Protein AF-A0A4Q1SEF1-F1 (afdb_monomer)

Mean predicted aligned error: 18.02 Å

Structure (mmCIF, N/CA/C/O backbone):
data_AF-A0A4Q1SEF1-F1
#
_entry.id   AF-A0A4Q1SEF1-F1
#
loop_
_atom_site.group_PDB
_atom_site.id
_atom_site.type_symbol
_atom_site.label_atom_id
_atom_site.label_alt_id
_atom_site.label_comp_id
_atom_site.label_asym_id
_atom_site.label_entity_id
_atom_site.label_seq_id
_atom_site.pdbx_PDB_ins_code
_atom_site.Cartn_x
_atom_site.Cartn_y
_atom_site.Cartn_z
_atom_site.occupancy
_atom_site.B_iso_or_equiv
_atom_site.auth_seq_id
_atom_site.auth_comp_id
_atom_site.auth_asym_id
_atom_site.auth_atom_id
_atom_site.pdbx_PDB_model_num
ATOM 1 N N . MET A 1 1 ? -44.657 17.903 12.612 1.00 33.16 1 MET A N 1
ATOM 2 C CA . MET A 1 1 ? -44.269 17.880 14.042 1.00 33.16 1 MET A CA 1
ATOM 3 C C . MET A 1 1 ? -42.894 18.517 14.157 1.00 33.16 1 MET A C 1
ATOM 5 O O . MET A 1 1 ? -41.997 18.075 13.455 1.00 33.16 1 MET A O 1
ATOM 9 N N . LYS A 1 2 ? -42.738 19.592 14.942 1.00 41.00 2 LYS A N 1
ATOM 10 C CA . LYS A 1 2 ? -41.422 20.200 15.197 1.00 41.00 2 LYS A CA 1
ATOM 11 C C . LYS A 1 2 ? -40.674 19.299 16.176 1.00 41.00 2 LYS A C 1
ATOM 13 O O . LYS A 1 2 ? -41.132 19.145 17.305 1.00 41.00 2 LYS A O 1
ATOM 18 N N . ILE A 1 3 ? -39.572 18.704 15.733 1.00 57.03 3 ILE A N 1
ATOM 19 C CA . ILE A 1 3 ? -38.622 18.036 16.622 1.00 57.03 3 ILE A CA 1
ATOM 20 C C . ILE A 1 3 ? -38.060 19.147 17.508 1.00 57.03 3 ILE A C 1
ATOM 22 O O . ILE A 1 3 ? -37.396 20.061 17.024 1.00 57.03 3 ILE A O 1
ATOM 26 N N . ARG A 1 4 ? -38.443 19.155 18.786 1.00 62.91 4 ARG A N 1
ATOM 27 C CA . ARG A 1 4 ? -37.783 19.997 19.779 1.00 62.91 4 ARG A CA 1
ATOM 28 C C . ARG A 1 4 ? -36.471 19.301 20.085 1.00 62.91 4 ARG A C 1
ATOM 30 O O . ARG A 1 4 ? -36.462 18.348 20.850 1.00 62.91 4 ARG A O 1
ATOM 37 N N . GLU A 1 5 ? -35.407 19.736 19.425 1.00 72.12 5 GLU A N 1
ATOM 38 C CA . GLU A 1 5 ? -34.063 19.235 19.692 1.00 72.12 5 GLU A CA 1
ATOM 39 C C . GLU A 1 5 ? -33.753 19.412 21.180 1.00 72.12 5 GLU A C 1
ATOM 41 O O . GLU A 1 5 ? -33.958 20.485 21.762 1.00 72.12 5 GLU A O 1
ATOM 46 N N . CYS A 1 6 ? -33.322 18.330 21.822 1.00 86.19 6 CYS A N 1
ATOM 47 C CA . CYS A 1 6 ? -32.978 18.369 23.228 1.00 86.19 6 CYS A CA 1
ATOM 48 C C . CYS A 1 6 ? -31.609 19.044 23.386 1.00 86.19 6 CYS A C 1
ATOM 50 O O . CYS A 1 6 ? -30.602 18.564 22.872 1.00 86.19 6 CYS A O 1
ATOM 52 N N . GLY A 1 7 ? -31.542 20.132 24.159 1.00 86.25 7 GLY A N 1
ATOM 53 C CA . GLY A 1 7 ? -30.302 20.899 24.343 1.00 86.25 7 GLY A CA 1
ATOM 54 C C . GLY A 1 7 ? -29.141 20.122 24.982 1.00 86.25 7 GLY A C 1
ATOM 55 O O . GLY A 1 7 ? -28.003 20.570 24.898 1.00 86.25 7 GLY A O 1
ATOM 56 N N . ARG A 1 8 ? -29.404 18.960 25.601 1.00 88.75 8 ARG A N 1
ATOM 57 C CA . ARG A 1 8 ? -28.389 18.095 26.238 1.00 88.75 8 ARG A CA 1
ATOM 58 C C . ARG A 1 8 ? -28.144 16.782 25.494 1.00 88.75 8 ARG A C 1
ATOM 60 O O . ARG A 1 8 ? -27.389 15.936 25.969 1.00 88.75 8 ARG A O 1
ATOM 67 N N . GLU A 1 9 ? -28.753 16.601 24.325 1.00 89.56 9 GLU A N 1
ATOM 68 C CA . GLU A 1 9 ? -28.647 15.369 23.537 1.00 89.56 9 GLU A CA 1
ATOM 69 C C . GLU A 1 9 ? -27.195 15.037 23.165 1.00 89.56 9 GLU A C 1
ATOM 71 O O . GLU A 1 9 ? -26.759 13.894 23.304 1.00 89.56 9 GLU A O 1
ATOM 76 N N . SER A 1 10 ? -26.410 16.040 22.770 1.00 88.81 10 SER A N 1
ATOM 77 C CA . SER A 1 10 ? -24.994 15.879 22.418 1.00 88.81 10 SER A CA 1
ATOM 78 C C . SER A 1 10 ? -24.133 15.411 23.600 1.00 88.81 10 SER A C 1
ATOM 80 O O . SER A 1 10 ? -23.244 14.572 23.426 1.00 88.81 10 SER A O 1
ATOM 82 N N . GLU A 1 11 ? -24.415 15.902 24.811 1.00 91.19 11 GLU A N 1
ATOM 83 C CA . GLU A 1 11 ? -23.742 15.487 26.045 1.00 91.19 11 GLU A CA 1
ATOM 84 C C . GLU A 1 11 ? -24.046 14.019 26.362 1.00 91.19 11 GLU A C 1
ATOM 86 O O . GLU A 1 11 ? -23.126 13.250 26.654 1.00 91.19 11 GLU A O 1
ATOM 91 N N . VAL A 1 12 ? -25.319 13.621 26.237 1.00 91.56 12 VAL A N 1
ATOM 92 C CA . VAL A 1 12 ? -25.775 12.237 26.437 1.00 91.56 12 VAL A CA 1
ATOM 93 C C . VAL A 1 12 ? -25.144 11.304 25.406 1.00 91.56 12 VAL A C 1
ATOM 95 O O . VAL A 1 12 ? -24.557 10.292 25.785 1.00 91.56 12 VAL A O 1
ATOM 98 N N . LEU A 1 13 ? -25.169 11.657 24.118 1.00 90.38 13 LEU A N 1
ATOM 99 C CA . LEU A 1 13 ? -24.527 10.884 23.046 1.00 90.38 13 LEU A CA 1
ATOM 100 C C . LEU A 1 13 ? -23.030 10.688 23.291 1.00 90.38 13 LEU A C 1
ATOM 102 O O . LEU A 1 13 ? -22.505 9.587 23.096 1.00 90.38 13 LEU A O 1
ATOM 106 N N . ARG A 1 14 ? -22.334 11.738 23.738 1.00 91.94 14 ARG A N 1
ATOM 107 C CA . ARG A 1 14 ? -20.912 11.655 24.081 1.00 91.94 14 ARG A CA 1
ATOM 108 C C . ARG A 1 14 ? -20.686 10.706 25.256 1.00 91.94 14 ARG A C 1
ATOM 110 O O . ARG A 1 14 ? -19.835 9.828 25.146 1.00 91.94 14 ARG A O 1
ATOM 117 N N . ALA A 1 15 ? -21.460 10.846 26.333 1.00 91.75 15 ALA A N 1
ATOM 118 C CA . ALA A 1 15 ? -21.349 10.000 27.520 1.00 91.75 15 ALA A CA 1
ATOM 119 C C . ALA A 1 15 ? -21.670 8.524 27.224 1.00 91.75 15 ALA A C 1
ATOM 121 O O . ALA A 1 15 ? -20.990 7.628 27.720 1.00 91.75 15 ALA A O 1
ATOM 122 N N . VAL A 1 16 ? -22.655 8.257 26.363 1.00 92.62 16 VAL A N 1
ATOM 123 C CA . VAL A 1 16 ? -22.995 6.906 25.893 1.00 92.62 16 VAL A CA 1
ATOM 124 C C . VAL A 1 16 ? -21.860 6.301 25.067 1.00 92.62 16 VAL A C 1
ATOM 126 O O . VAL A 1 16 ? -21.524 5.133 25.262 1.00 92.62 16 VAL A O 1
ATOM 129 N N . ARG A 1 17 ? -21.239 7.085 24.175 1.00 88.62 17 ARG A N 1
ATOM 130 C CA . ARG A 1 17 ? -20.124 6.631 23.328 1.00 88.62 17 ARG A CA 1
ATOM 131 C C . ARG A 1 17 ? -18.878 6.285 24.142 1.00 88.62 17 ARG A C 1
ATOM 133 O O . ARG A 1 17 ? -18.190 5.328 23.806 1.00 88.62 17 ARG A O 1
ATOM 140 N N . THR A 1 18 ? -18.583 7.052 25.190 1.00 90.31 18 THR A N 1
ATOM 141 C CA . THR A 1 18 ? -17.414 6.824 26.054 1.00 90.31 18 THR A CA 1
ATOM 142 C C . THR A 1 18 ? -17.686 5.864 27.214 1.00 90.31 18 THR A C 1
ATOM 144 O O . THR A 1 18 ? -16.764 5.555 27.959 1.00 90.31 18 THR A O 1
ATOM 147 N N . GLY A 1 19 ? -18.931 5.404 27.395 1.00 88.19 19 GLY A N 1
ATOM 148 C CA . GLY A 1 19 ? -19.328 4.555 28.524 1.00 88.19 19 GLY A CA 1
ATOM 149 C C . GLY A 1 19 ? -19.415 5.288 29.870 1.00 88.19 19 GLY A C 1
ATOM 150 O O . GLY A 1 19 ? -19.544 4.646 30.902 1.00 88.19 19 GLY A O 1
ATOM 151 N N . GLY A 1 20 ? -19.361 6.622 29.879 1.00 90.12 20 GLY A N 1
ATOM 152 C CA . GLY A 1 20 ? -19.298 7.449 31.090 1.00 90.12 20 GLY A CA 1
ATOM 153 C C . GLY A 1 20 ? -20.640 8.013 31.563 1.00 90.12 20 GLY A C 1
ATOM 154 O O . GLY A 1 20 ? -20.644 9.028 32.259 1.00 90.12 20 GLY A O 1
ATOM 155 N N . LEU A 1 21 ? -21.769 7.431 31.144 1.00 88.19 21 LEU A N 1
ATOM 156 C CA . LEU A 1 21 ? -23.102 7.918 31.525 1.00 88.19 21 LEU A CA 1
ATOM 157 C C . LEU A 1 21 ? -23.381 7.706 33.023 1.00 88.19 21 LEU A C 1
ATOM 159 O O . LEU A 1 21 ? -23.871 8.618 33.678 1.00 88.19 21 LEU A O 1
ATOM 163 N N . GLU A 1 22 ? -22.993 6.553 33.572 1.00 86.94 22 GLU A N 1
ATOM 164 C CA . GLU A 1 22 ? -23.180 6.203 34.993 1.00 86.94 22 GLU A CA 1
ATOM 165 C C . GLU A 1 22 ? -22.338 7.075 35.938 1.00 86.94 22 GLU A C 1
ATOM 167 O O . GLU A 1 22 ? -22.705 7.307 37.085 1.00 86.94 22 GLU A O 1
ATOM 172 N N . ALA A 1 23 ? -21.225 7.624 35.443 1.00 88.50 23 ALA A N 1
ATOM 173 C CA . ALA A 1 23 ? -20.381 8.552 36.192 1.00 88.50 23 ALA A CA 1
ATOM 174 C C . ALA A 1 23 ? -20.958 9.983 36.258 1.00 88.50 23 ALA A C 1
ATOM 176 O O . ALA A 1 23 ? -20.368 10.857 36.893 1.00 88.50 23 ALA A O 1
ATOM 177 N N . GLN A 1 24 ? -22.084 10.253 35.584 1.00 91.00 24 GLN A N 1
ATOM 178 C CA . GLN A 1 24 ? -22.682 11.585 35.457 1.00 91.00 24 GLN A CA 1
ATOM 179 C C . GLN A 1 24 ? -24.161 11.573 35.886 1.00 91.00 24 GLN A C 1
ATOM 181 O O . GLN A 1 24 ? -25.058 11.593 35.036 1.00 91.00 24 GLN A O 1
ATOM 186 N N . PRO A 1 25 ? -24.453 11.630 37.200 1.00 89.56 25 PRO A N 1
ATOM 187 C CA . PRO A 1 25 ? -25.815 11.494 37.727 1.00 89.56 25 PRO A CA 1
ATOM 188 C C . PRO A 1 25 ? -26.779 12.574 37.206 1.00 89.56 25 PRO A C 1
ATOM 190 O O . PRO A 1 25 ? -27.958 12.309 36.986 1.00 89.56 25 PRO A O 1
ATOM 193 N N . ALA A 1 26 ? -26.278 13.781 36.919 1.00 89.50 26 ALA A N 1
ATOM 194 C CA . ALA A 1 26 ? -27.074 14.868 36.343 1.00 89.50 26 ALA A CA 1
ATOM 195 C C . ALA A 1 26 ? -27.484 14.636 34.874 1.00 89.50 26 ALA A C 1
ATOM 197 O O . ALA A 1 26 ? -28.464 15.224 34.411 1.00 89.50 26 ALA A O 1
ATOM 198 N N . LEU A 1 27 ? -26.730 13.830 34.116 1.00 90.88 27 LEU A N 1
ATOM 199 C CA . LEU A 1 27 ? -27.133 13.382 32.778 1.00 90.88 27 LEU A CA 1
ATOM 200 C C . LEU A 1 27 ? -28.107 12.212 32.883 1.00 90.88 27 LEU A C 1
ATOM 202 O O . LEU A 1 27 ? -29.068 12.157 32.123 1.00 90.88 27 LEU A O 1
ATOM 206 N N . GLN A 1 28 ? -27.883 11.310 33.835 1.00 91.56 28 GLN A N 1
ATOM 207 C CA . GLN A 1 28 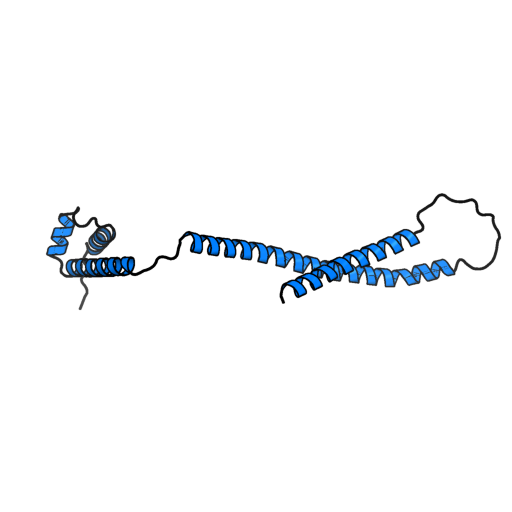? -28.749 10.157 34.054 1.00 91.56 28 GLN A CA 1
ATOM 208 C C . GLN A 1 28 ? -30.171 10.587 34.448 1.00 91.56 28 GLN A C 1
ATOM 210 O O . GLN A 1 28 ? -31.125 10.201 33.780 1.00 91.56 28 GLN A O 1
ATOM 215 N N . ALA A 1 29 ? -30.306 11.530 35.386 1.00 92.25 29 ALA A N 1
ATOM 216 C CA . ALA A 1 29 ? -31.602 12.118 35.742 1.00 92.25 29 ALA A CA 1
ATOM 217 C C . ALA A 1 29 ? -32.304 12.816 34.554 1.00 92.25 29 ALA A C 1
ATOM 219 O O . ALA A 1 29 ? -33.533 12.864 34.466 1.00 92.25 29 ALA A O 1
ATOM 220 N N . HIS A 1 30 ? -31.533 13.366 33.610 1.00 92.25 30 HIS A N 1
ATOM 221 C CA . HIS A 1 30 ? -32.089 13.943 32.388 1.00 92.25 30 HIS A CA 1
ATOM 222 C C . HIS A 1 30 ? -32.581 12.863 31.415 1.00 92.25 30 HIS A C 1
ATOM 224 O O . HIS A 1 30 ? -33.648 13.013 30.825 1.00 92.25 30 HIS A O 1
ATOM 230 N N . VAL A 1 31 ? -31.840 11.764 31.262 1.00 92.62 31 VAL A N 1
ATOM 231 C CA . VAL A 1 31 ? -32.264 10.612 30.452 1.00 92.62 31 VAL A CA 1
ATOM 232 C C . VAL A 1 31 ? -33.569 10.018 30.990 1.00 92.62 31 VAL A C 1
ATOM 234 O O . VAL A 1 31 ? -34.444 9.690 30.195 1.00 92.62 31 VAL A O 1
ATOM 237 N N . ASP A 1 32 ? -33.743 9.958 32.311 1.00 92.31 32 ASP A N 1
ATOM 238 C CA . ASP A 1 32 ? -34.964 9.429 32.937 1.00 92.31 32 ASP A CA 1
ATOM 239 C C . ASP A 1 32 ? -36.212 10.283 32.655 1.00 92.31 32 ASP A C 1
ATOM 241 O O . ASP A 1 32 ? -37.336 9.781 32.667 1.00 92.31 32 ASP A O 1
ATOM 245 N N . THR A 1 33 ? -36.027 11.575 32.373 1.00 92.19 33 THR A N 1
ATOM 246 C CA . THR A 1 33 ? -37.120 12.533 32.133 1.00 92.19 33 THR A CA 1
ATOM 247 C C . THR A 1 33 ? -37.331 12.860 30.653 1.00 92.19 33 THR A C 1
ATOM 249 O O . THR A 1 33 ? -38.434 13.237 30.254 1.00 92.19 33 THR A O 1
ATOM 252 N N . CYS A 1 34 ? -36.307 12.702 29.811 1.00 92.81 34 CYS A N 1
ATOM 253 C CA . CYS A 1 34 ? -36.356 13.014 28.387 1.00 92.81 34 CYS A CA 1
ATOM 254 C C . CYS A 1 34 ? -36.531 11.749 27.534 1.00 92.81 34 CYS A C 1
ATOM 256 O O . CYS A 1 34 ? -35.614 10.942 27.386 1.00 92.81 34 CYS A O 1
ATOM 258 N N . VAL A 1 35 ? -37.701 11.612 26.901 1.00 90.62 35 VAL A N 1
ATOM 259 C CA . VAL A 1 35 ? -38.059 10.445 26.071 1.00 90.62 35 VAL A CA 1
ATOM 260 C C . VAL A 1 35 ? -37.094 10.235 24.900 1.00 90.62 35 VAL A C 1
ATOM 262 O O . VAL A 1 35 ? -36.767 9.090 24.582 1.00 90.62 35 VAL A O 1
ATOM 265 N N . ASP A 1 36 ? -36.616 11.311 24.274 1.00 89.69 36 ASP A N 1
ATOM 266 C CA . ASP A 1 36 ? -35.703 11.222 23.130 1.00 89.69 36 ASP A CA 1
ATOM 267 C C . ASP A 1 36 ? -34.327 10.699 23.564 1.00 89.69 36 ASP A C 1
ATOM 269 O O . ASP A 1 36 ? -33.845 9.704 23.019 1.00 89.69 36 ASP A O 1
ATOM 273 N N . CYS A 1 37 ? -33.752 11.261 24.632 1.00 92.50 37 CYS A N 1
ATOM 274 C CA . CYS A 1 37 ? -32.501 10.778 25.226 1.00 92.50 37 CYS A CA 1
ATOM 275 C C . CYS A 1 37 ? -32.621 9.336 25.756 1.00 92.50 37 CYS A C 1
ATOM 277 O O . CYS A 1 37 ? -31.701 8.535 25.594 1.00 92.50 37 CYS A O 1
ATOM 279 N N . ALA A 1 38 ? -33.761 8.953 26.337 1.00 92.25 38 ALA A N 1
ATOM 280 C CA . ALA A 1 38 ? -34.000 7.573 26.763 1.00 92.25 38 ALA A CA 1
ATOM 281 C C . ALA A 1 38 ? -34.007 6.589 25.583 1.00 92.25 38 ALA A C 1
ATOM 283 O O . ALA A 1 38 ? -33.461 5.484 25.680 1.00 92.25 38 ALA A O 1
ATOM 284 N N . ARG A 1 39 ? -34.609 6.974 24.450 1.00 92.25 39 ARG A N 1
ATOM 285 C CA . ARG A 1 39 ? -34.617 6.154 23.230 1.00 92.25 39 ARG A CA 1
ATOM 286 C C . ARG A 1 39 ? -33.222 6.007 22.640 1.00 92.25 39 ARG A C 1
ATOM 288 O O . ARG A 1 39 ? -32.852 4.888 22.284 1.00 92.25 39 ARG A O 1
ATOM 295 N N . THR A 1 40 ? -32.442 7.085 22.562 1.00 90.44 40 THR A N 1
ATOM 296 C CA . THR A 1 40 ? -31.076 7.020 22.020 1.00 90.44 40 THR A CA 1
ATOM 297 C C . THR A 1 40 ? -30.166 6.147 22.881 1.00 90.44 40 THR A C 1
ATOM 299 O O . THR A 1 40 ? -29.435 5.319 22.336 1.00 90.44 40 THR A O 1
ATOM 302 N N . VAL A 1 41 ? -30.265 6.235 24.213 1.00 93.25 41 VAL A N 1
ATOM 303 C CA . VAL A 1 41 ? -29.521 5.364 25.142 1.00 93.25 41 VAL A CA 1
ATOM 304 C C . VAL A 1 41 ? -29.892 3.893 24.942 1.00 93.25 41 VAL A C 1
ATOM 306 O O . VAL A 1 41 ? -28.998 3.052 24.828 1.00 93.25 41 VAL A O 1
ATOM 309 N N . LYS A 1 42 ? -31.190 3.573 24.840 1.00 93.62 42 LYS A N 1
ATOM 310 C CA . LYS A 1 42 ? -31.663 2.199 24.590 1.00 93.62 42 LYS A CA 1
ATOM 311 C C . LYS A 1 42 ? -31.181 1.656 23.246 1.00 93.62 42 LYS A C 1
ATOM 313 O O . LYS A 1 42 ? -30.694 0.531 23.185 1.00 93.62 42 LYS A O 1
ATOM 318 N N . LEU A 1 43 ? -31.268 2.457 22.186 1.00 92.94 43 LEU A N 1
ATOM 319 C CA . LEU A 1 43 ? -30.807 2.063 20.855 1.00 92.94 43 LEU A CA 1
ATOM 320 C C . LEU A 1 43 ? -29.289 1.830 20.834 1.00 92.94 43 LEU A C 1
ATOM 322 O O . LEU A 1 43 ? -28.813 0.835 20.294 1.00 92.94 43 LEU A O 1
ATOM 326 N N . ALA A 1 44 ? -28.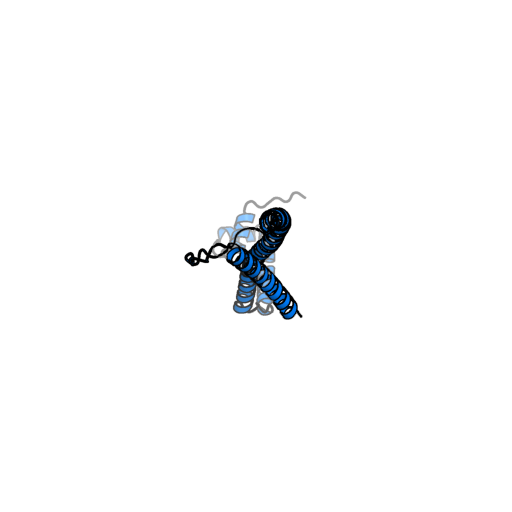521 2.709 21.476 1.00 91.88 44 ALA A N 1
ATOM 327 C CA . ALA A 1 44 ? -27.077 2.548 21.601 1.00 91.88 44 ALA A CA 1
ATOM 328 C C . ALA A 1 44 ? -26.682 1.338 22.465 1.00 91.88 44 ALA A C 1
ATOM 330 O O . ALA A 1 44 ? -25.612 0.765 22.260 1.00 91.88 44 ALA A O 1
ATOM 331 N N . ALA A 1 45 ? -27.502 0.950 23.446 1.00 90.94 45 ALA A N 1
ATOM 332 C CA . ALA A 1 45 ? -27.303 -0.285 24.201 1.00 90.94 45 ALA A CA 1
ATOM 333 C C . ALA A 1 45 ? -27.551 -1.523 23.323 1.00 90.94 45 ALA A C 1
ATOM 335 O O . ALA A 1 45 ? -26.704 -2.414 23.305 1.00 90.94 45 ALA A O 1
ATOM 336 N N . ALA A 1 46 ? -28.631 -1.533 22.532 1.00 92.56 46 ALA A N 1
ATOM 337 C CA . ALA A 1 46 ? -28.926 -2.61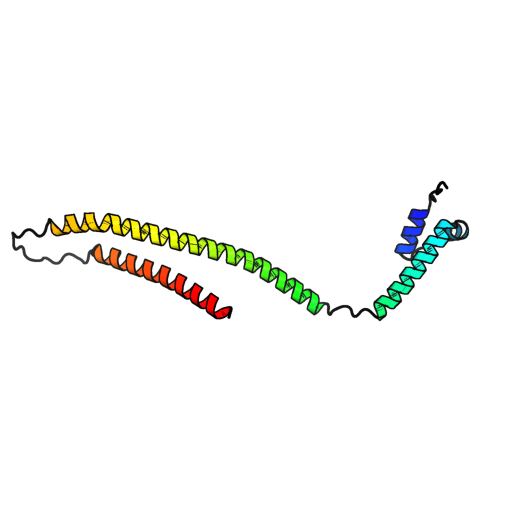2 21.586 1.00 92.56 46 ALA A CA 1
ATOM 338 C C . ALA A 1 46 ? -27.796 -2.793 20.557 1.00 92.56 46 ALA A C 1
ATOM 340 O O . ALA A 1 46 ? -27.259 -3.887 20.423 1.00 92.56 46 ALA A O 1
ATOM 341 N N . PHE A 1 47 ? -27.324 -1.708 19.932 1.00 90.94 47 PHE A N 1
ATOM 342 C CA . PHE A 1 47 ? -26.195 -1.792 18.997 1.00 90.94 47 PHE A CA 1
ATOM 343 C C . PHE A 1 47 ? -24.903 -2.289 19.646 1.00 90.94 47 PHE A C 1
ATOM 345 O O . PHE A 1 47 ? -24.132 -2.994 19.001 1.00 90.94 47 PHE A O 1
ATOM 352 N N . ARG A 1 48 ? -24.637 -1.931 20.908 1.00 88.81 48 ARG A N 1
ATOM 353 C CA . ARG A 1 48 ? -23.466 -2.448 21.632 1.00 88.81 48 ARG A CA 1
ATOM 354 C C . ARG A 1 48 ? -23.587 -3.944 21.905 1.00 88.81 48 ARG A C 1
ATOM 356 O O . ARG A 1 48 ? -22.590 -4.650 21.788 1.00 88.81 48 ARG A O 1
ATOM 363 N N . GLN A 1 49 ? -24.783 -4.420 22.231 1.00 89.00 49 GLN A N 1
ATOM 364 C CA . GLN A 1 49 ? -25.054 -5.840 22.418 1.00 89.00 49 GLN A CA 1
ATOM 365 C C . GLN A 1 49 ? -24.894 -6.618 21.104 1.00 89.00 49 GLN A C 1
ATOM 367 O O . GLN A 1 49 ? -24.186 -7.625 21.085 1.00 89.00 49 GLN A O 1
ATOM 372 N N . ASP A 1 50 ? -25.456 -6.115 20.006 1.00 88.31 50 ASP A N 1
ATOM 373 C CA . ASP A 1 50 ? -25.313 -6.720 18.677 1.00 88.31 50 ASP A CA 1
ATOM 374 C C . ASP A 1 50 ? -23.849 -6.720 18.223 1.00 88.31 50 ASP A C 1
ATOM 376 O O . ASP A 1 50 ? -23.332 -7.733 17.754 1.00 88.31 50 ASP A O 1
ATOM 380 N N . ALA A 1 51 ? -23.134 -5.609 18.422 1.00 86.06 51 ALA A N 1
ATOM 381 C CA . ALA A 1 51 ? -21.709 -5.524 18.125 1.00 86.06 51 ALA A CA 1
ATOM 382 C C . ALA A 1 51 ? -20.895 -6.533 18.948 1.00 86.06 51 ALA A C 1
ATOM 384 O O . ALA A 1 51 ? -20.008 -7.178 18.400 1.00 86.06 51 ALA A O 1
ATOM 385 N N . ALA A 1 52 ? -21.203 -6.717 20.236 1.00 85.44 52 ALA A N 1
ATOM 386 C CA . ALA A 1 52 ? -20.532 -7.711 21.074 1.00 85.44 52 ALA A CA 1
ATOM 387 C C . ALA A 1 52 ? -20.788 -9.149 20.586 1.00 85.44 52 ALA A C 1
ATOM 389 O O . ALA A 1 52 ? -19.858 -9.957 20.549 1.00 85.44 52 ALA A O 1
ATOM 390 N N . GLN A 1 53 ? -22.014 -9.458 20.150 1.00 84.62 53 GLN A N 1
ATOM 391 C CA . GLN A 1 53 ? -22.338 -10.753 19.541 1.00 84.62 53 GLN A CA 1
ATOM 392 C C . GLN A 1 53 ? -21.584 -10.961 18.224 1.00 84.62 53 GLN A C 1
ATOM 394 O O . GLN A 1 53 ? -21.016 -12.028 17.994 1.00 84.62 53 GLN A O 1
ATOM 399 N N . LEU A 1 54 ? -21.512 -9.926 17.385 1.00 82.06 54 LEU A N 1
ATOM 400 C CA . LEU A 1 54 ? -20.788 -9.969 16.118 1.00 82.06 54 LEU A CA 1
ATOM 401 C C . LEU A 1 54 ? -19.279 -10.103 16.316 1.00 82.06 54 LEU A C 1
ATOM 403 O O . LEU A 1 54 ? -18.653 -10.841 15.567 1.00 82.06 54 LEU A O 1
ATOM 407 N N . VAL A 1 55 ? -18.689 -9.460 17.326 1.00 77.75 55 VAL A N 1
ATOM 408 C CA . VAL A 1 55 ? -17.261 -9.618 17.656 1.00 77.75 55 VAL A CA 1
ATOM 409 C C . VAL A 1 55 ? -16.939 -11.061 18.057 1.00 77.75 55 VAL A C 1
ATOM 411 O O . VAL A 1 55 ? -15.875 -11.557 17.703 1.00 77.75 55 VAL A O 1
ATOM 414 N N . GLY A 1 56 ? -17.860 -11.759 18.731 1.00 68.25 56 GLY A N 1
ATOM 415 C CA . GLY A 1 56 ? -17.691 -13.176 19.073 1.00 68.25 56 GLY A CA 1
ATOM 416 C C . GLY A 1 56 ? -17.753 -14.128 17.871 1.00 68.25 56 GLY A C 1
ATOM 417 O O . GLY A 1 56 ? -17.166 -15.206 17.913 1.00 68.25 56 GLY A O 1
ATOM 418 N N . VAL A 1 57 ? -18.440 -13.733 16.794 1.00 73.56 57 VAL A N 1
ATOM 419 C CA . VAL A 1 57 ? -18.616 -14.542 15.572 1.00 73.56 57 VAL A CA 1
ATOM 420 C C . VAL A 1 57 ? -17.626 -14.141 14.470 1.00 73.56 57 VAL A C 1
ATOM 422 O O . VAL A 1 57 ? -17.241 -14.959 13.631 1.00 73.56 57 VAL A O 1
ATOM 425 N N . ALA A 1 58 ? -17.182 -12.886 14.465 1.00 71.06 58 ALA A N 1
ATOM 426 C CA . ALA A 1 58 ? -16.266 -12.349 13.476 1.00 71.06 58 ALA A CA 1
ATOM 427 C C . ALA A 1 58 ? -14.849 -12.872 13.725 1.00 71.06 58 ALA A C 1
ATOM 429 O O . ALA A 1 58 ? -14.144 -12.459 14.644 1.00 71.06 58 ALA A O 1
ATOM 430 N N . THR A 1 59 ? -14.390 -13.752 12.840 1.00 71.81 59 THR A N 1
ATOM 431 C CA . THR A 1 59 ? -12.983 -14.140 12.769 1.00 71.81 59 THR A CA 1
ATOM 432 C C . THR A 1 59 ? -12.187 -12.958 12.225 1.00 71.81 59 THR A C 1
ATOM 434 O O . THR A 1 59 ? -12.130 -12.722 11.016 1.00 71.81 59 THR A O 1
ATOM 437 N N . VAL A 1 60 ? -11.582 -12.178 13.123 1.00 73.12 60 VAL A N 1
ATOM 438 C CA . VAL A 1 60 ? -10.637 -11.129 12.728 1.00 73.12 60 VAL A CA 1
ATOM 439 C C . VAL A 1 60 ? -9.484 -11.810 11.982 1.00 73.12 60 VAL A C 1
ATOM 441 O O . VAL A 1 60 ? -8.878 -12.741 12.519 1.00 73.12 60 VAL A O 1
ATOM 444 N N . PRO A 1 61 ? -9.183 -11.409 10.733 1.00 73.31 61 PRO A N 1
ATOM 445 C CA . PRO A 1 61 ? -8.086 -12.009 9.995 1.00 73.31 61 PRO A CA 1
ATOM 446 C C . PRO A 1 61 ? -6.775 -11.757 10.737 1.00 73.31 61 PRO A C 1
ATOM 448 O O . PRO A 1 61 ? -6.540 -10.654 11.225 1.00 73.31 61 PRO A O 1
ATOM 451 N N . ASP A 1 62 ? -5.921 -12.782 10.779 1.00 83.06 62 ASP A N 1
ATOM 452 C CA . ASP A 1 62 ? -4.590 -12.716 11.382 1.00 83.06 62 ASP A CA 1
ATOM 453 C C . ASP A 1 62 ? -3.878 -11.406 10.999 1.00 83.06 62 ASP A C 1
ATOM 455 O O . ASP A 1 62 ? -3.648 -11.115 9.817 1.00 83.06 62 ASP A O 1
ATOM 459 N N . VAL A 1 63 ? -3.532 -10.617 12.017 1.00 83.94 63 VAL A N 1
ATOM 460 C CA . VAL A 1 63 ? -2.876 -9.312 11.882 1.00 83.94 63 VAL A CA 1
ATOM 461 C C . VAL A 1 63 ? -1.594 -9.444 11.061 1.00 83.94 63 VAL A C 1
ATOM 463 O O . VAL A 1 63 ? -1.320 -8.601 10.203 1.00 83.94 63 VAL A O 1
ATOM 466 N N . ALA A 1 64 ? -0.853 -10.545 11.223 1.00 83.38 64 ALA A N 1
ATOM 467 C CA . ALA A 1 64 ? 0.357 -10.796 10.450 1.00 83.38 64 ALA A CA 1
ATOM 468 C C . ALA A 1 64 ? 0.057 -11.016 8.958 1.00 83.38 64 ALA A C 1
ATOM 470 O O . ALA A 1 64 ? 0.874 -10.683 8.093 1.00 83.38 64 ALA A O 1
ATOM 471 N N . ARG A 1 65 ? -1.112 -11.562 8.610 1.00 83.81 65 ARG A N 1
ATOM 472 C CA . ARG A 1 65 ? -1.550 -11.727 7.216 1.00 83.81 65 ARG A CA 1
ATOM 473 C C . ARG A 1 65 ? -1.946 -10.393 6.586 1.00 83.81 65 ARG A C 1
ATOM 475 O O . ARG A 1 65 ? -1.601 -10.150 5.429 1.00 83.81 65 ARG A O 1
ATOM 482 N N . VAL A 1 66 ? -2.632 -9.527 7.333 1.00 87.44 66 VAL A N 1
ATOM 483 C CA . VAL A 1 66 ? -2.985 -8.173 6.870 1.00 87.44 66 VAL A CA 1
ATOM 484 C C . VAL A 1 66 ? -1.724 -7.333 6.672 1.00 87.44 66 VAL A C 1
ATOM 486 O O . VAL A 1 66 ? -1.551 -6.733 5.610 1.00 87.44 66 VAL A O 1
ATOM 489 N N . TRP A 1 67 ? -0.804 -7.368 7.638 1.00 88.62 67 TRP A N 1
ATOM 490 C CA . TRP A 1 67 ? 0.466 -6.651 7.564 1.00 88.62 67 TRP A CA 1
ATOM 491 C C . TRP A 1 67 ? 1.320 -7.100 6.376 1.00 88.62 67 TRP A C 1
ATOM 493 O O . TRP A 1 67 ? 1.773 -6.271 5.591 1.00 88.62 67 TRP A O 1
ATOM 503 N N . ARG A 1 68 ? 1.475 -8.416 6.171 1.00 87.94 68 ARG A N 1
ATOM 504 C CA . ARG A 1 68 ? 2.231 -8.952 5.026 1.00 87.94 68 ARG A CA 1
ATOM 505 C C . ARG A 1 68 ? 1.654 -8.515 3.684 1.00 87.94 68 ARG A C 1
ATOM 507 O O . ARG A 1 68 ? 2.418 -8.137 2.801 1.00 87.94 68 ARG A O 1
ATOM 514 N N 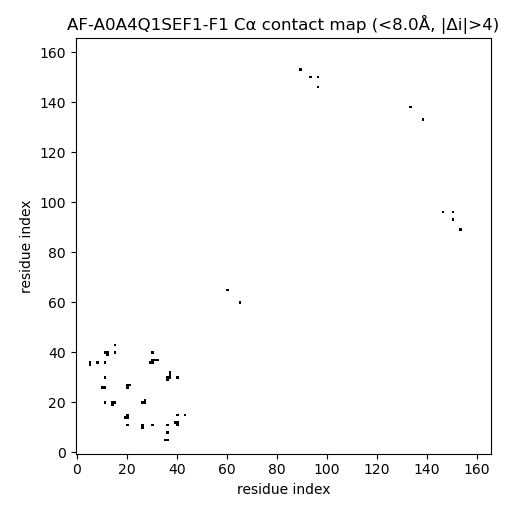. ARG A 1 69 ? 0.325 -8.510 3.533 1.00 88.25 69 ARG A N 1
ATOM 515 C CA . ARG A 1 69 ? -0.319 -8.002 2.310 1.00 88.25 69 ARG A CA 1
ATOM 516 C C . ARG A 1 69 ? -0.094 -6.507 2.115 1.00 88.25 69 ARG A C 1
ATOM 518 O O . ARG A 1 69 ? 0.136 -6.074 0.990 1.00 88.25 69 ARG A O 1
ATOM 525 N N . ALA A 1 70 ? -0.162 -5.719 3.186 1.00 87.50 70 ALA A N 1
ATOM 526 C CA . ALA A 1 70 ? 0.121 -4.290 3.112 1.00 87.50 70 ALA A CA 1
ATOM 527 C C . ALA A 1 70 ? 1.575 -4.035 2.683 1.00 87.50 70 ALA A C 1
ATOM 529 O O . ALA A 1 70 ? 1.827 -3.194 1.821 1.00 87.50 70 ALA A O 1
ATOM 530 N N . GLU A 1 71 ? 2.513 -4.809 3.223 1.00 89.88 71 GLU A N 1
ATOM 531 C CA . GLU A 1 71 ? 3.932 -4.717 2.892 1.00 89.88 71 GLU A CA 1
ATOM 532 C C . GLU A 1 71 ? 4.227 -5.149 1.447 1.00 89.88 71 GLU A C 1
ATOM 534 O O . GLU A 1 71 ? 4.983 -4.482 0.743 1.00 89.88 71 GLU A O 1
ATOM 539 N N . GLN A 1 72 ? 3.579 -6.210 0.955 1.00 85.94 72 GLN A N 1
ATOM 540 C CA . GLN A 1 72 ? 3.671 -6.614 -0.454 1.00 85.94 72 GLN A CA 1
ATOM 541 C C . GLN A 1 72 ? 3.193 -5.504 -1.393 1.00 85.94 72 GLN A C 1
ATOM 543 O O . GLN A 1 72 ? 3.924 -5.132 -2.307 1.00 85.94 72 GLN A O 1
ATOM 548 N N . ARG A 1 73 ? 2.040 -4.886 -1.110 1.00 85.50 73 ARG A N 1
ATOM 549 C CA . ARG A 1 73 ? 1.533 -3.759 -1.912 1.00 85.50 73 ARG A CA 1
ATOM 550 C C . ARG A 1 73 ? 2.486 -2.564 -1.913 1.00 85.50 73 ARG A C 1
ATOM 552 O O . ARG A 1 73 ? 2.650 -1.907 -2.937 1.00 85.50 73 ARG A O 1
ATOM 559 N N . ARG A 1 74 ? 3.138 -2.272 -0.781 1.00 81.12 74 ARG A N 1
ATOM 560 C CA . ARG A 1 74 ? 4.164 -1.215 -0.699 1.00 81.12 74 ARG A CA 1
ATOM 561 C C . ARG A 1 74 ? 5.359 -1.522 -1.599 1.00 81.12 74 ARG A C 1
ATOM 563 O O . ARG A 1 74 ? 5.813 -0.637 -2.323 1.00 81.12 74 ARG A O 1
ATOM 570 N N . LYS A 1 75 ? 5.828 -2.771 -1.594 1.00 81.38 75 LYS A N 1
ATOM 571 C CA . LYS A 1 75 ? 6.929 -3.226 -2.454 1.00 81.38 75 LYS A CA 1
ATOM 572 C C . LYS A 1 75 ? 6.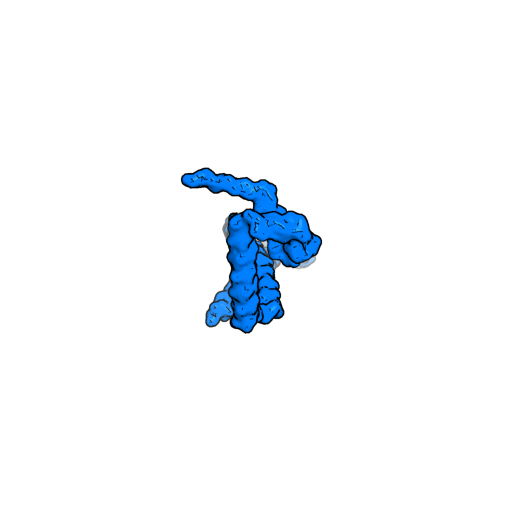554 -3.183 -3.933 1.00 81.38 75 LYS A C 1
ATOM 574 O O . LYS A 1 75 ? 7.330 -2.669 -4.731 1.00 81.38 75 LYS A O 1
ATOM 579 N N . GLU A 1 76 ? 5.356 -3.631 -4.294 1.00 82.44 76 GLU A N 1
ATOM 580 C CA . GLU A 1 76 ? 4.838 -3.563 -5.667 1.00 82.44 76 GLU A CA 1
ATOM 581 C C . GLU A 1 76 ? 4.775 -2.120 -6.183 1.00 82.44 76 GLU A C 1
ATOM 583 O O . GLU A 1 76 ? 5.216 -1.842 -7.296 1.00 82.44 76 GLU A O 1
ATOM 588 N N . MET A 1 77 ? 4.315 -1.173 -5.360 1.00 75.81 77 MET A N 1
ATOM 589 C CA . MET A 1 77 ? 4.292 0.247 -5.727 1.00 75.81 77 MET A CA 1
ATOM 590 C C . MET A 1 77 ? 5.697 0.834 -5.932 1.00 75.81 77 MET A C 1
ATOM 592 O O . MET A 1 77 ? 5.892 1.663 -6.824 1.00 75.81 77 MET A O 1
ATOM 596 N N . ALA A 1 78 ? 6.682 0.410 -5.136 1.00 72.31 78 ALA A N 1
ATOM 597 C CA . ALA A 1 78 ? 8.074 0.823 -5.313 1.00 72.31 78 ALA A CA 1
ATOM 598 C C . ALA A 1 78 ? 8.683 0.236 -6.600 1.00 72.31 78 ALA A C 1
ATOM 600 O O . ALA A 1 78 ? 9.329 0.954 -7.366 1.00 72.31 78 ALA A O 1
ATOM 601 N N . LEU A 1 79 ? 8.414 -1.043 -6.879 1.00 73.75 79 LEU A N 1
ATOM 602 C CA . LEU A 1 79 ? 8.877 -1.727 -8.087 1.00 73.75 79 LEU A CA 1
ATOM 603 C C . LEU A 1 79 ? 8.224 -1.170 -9.357 1.00 73.75 79 LEU A C 1
ATOM 605 O O . LEU A 1 79 ? 8.914 -0.989 -10.357 1.00 73.75 79 LEU A O 1
ATOM 609 N N . ALA A 1 80 ? 6.939 -0.814 -9.321 1.00 73.50 80 ALA A N 1
ATOM 610 C CA . ALA A 1 80 ? 6.244 -0.218 -10.464 1.00 73.50 80 ALA A CA 1
ATOM 611 C C . ALA A 1 80 ? 6.890 1.106 -10.919 1.00 73.50 80 ALA A C 1
ATOM 613 O O . ALA A 1 80 ? 7.019 1.375 -12.118 1.00 73.50 80 ALA A O 1
ATOM 614 N N . ARG A 1 81 ? 7.364 1.920 -9.966 1.00 65.56 81 ARG A N 1
ATOM 615 C CA . ARG A 1 81 ? 8.102 3.156 -10.273 1.00 65.56 81 ARG A CA 1
ATOM 616 C C . ARG A 1 81 ? 9.467 2.860 -10.889 1.00 65.56 81 ARG A C 1
ATOM 618 O O . ARG A 1 81 ? 9.816 3.474 -11.894 1.00 65.56 81 ARG A O 1
ATOM 625 N N . ALA A 1 82 ? 10.200 1.890 -10.344 1.00 68.81 82 ALA A N 1
ATOM 626 C CA . ALA A 1 82 ? 11.496 1.483 -10.887 1.00 68.81 82 ALA A CA 1
ATOM 627 C C . ALA A 1 82 ? 11.371 0.904 -12.310 1.00 68.81 82 ALA A C 1
ATOM 629 O O . ALA A 1 82 ? 12.114 1.305 -13.206 1.00 68.81 82 ALA A O 1
ATOM 630 N N . ALA A 1 83 ? 10.381 0.042 -12.554 1.00 74.31 83 ALA A N 1
ATOM 631 C CA . ALA A 1 83 ? 10.132 -0.572 -13.860 1.00 74.31 83 ALA A CA 1
ATOM 632 C C . ALA A 1 83 ? 9.831 0.463 -14.958 1.00 74.31 83 ALA A C 1
ATOM 634 O O . ALA A 1 83 ? 10.214 0.287 -16.115 1.00 74.31 83 ALA A O 1
ATOM 635 N N . THR A 1 84 ? 9.187 1.576 -14.596 1.00 70.69 84 THR A N 1
ATOM 636 C CA . THR A 1 84 ? 8.898 2.663 -15.541 1.00 70.69 84 THR A CA 1
ATOM 637 C C . THR A 1 84 ? 10.184 3.348 -16.017 1.00 70.69 84 THR A C 1
ATOM 639 O O . THR A 1 84 ? 10.340 3.596 -17.212 1.00 70.69 84 THR A O 1
ATOM 642 N N . ILE A 1 85 ? 11.140 3.588 -15.112 1.00 74.19 85 ILE A N 1
ATOM 643 C CA . ILE A 1 85 ? 12.434 4.209 -15.444 1.00 74.19 85 ILE A CA 1
ATOM 644 C C . ILE A 1 85 ? 13.251 3.300 -16.367 1.00 74.19 85 ILE A C 1
ATOM 646 O O . ILE A 1 85 ? 13.772 3.768 -17.380 1.00 74.19 85 ILE A O 1
ATOM 650 N N . PHE A 1 86 ? 13.310 1.998 -16.072 1.00 77.19 86 PHE A N 1
ATOM 651 C CA . PHE A 1 86 ? 14.000 1.035 -16.935 1.00 77.19 86 PHE A CA 1
ATOM 652 C C . PHE A 1 86 ? 13.405 0.989 -18.345 1.00 77.19 86 PHE A C 1
ATOM 654 O O . PHE A 1 86 ? 14.148 0.940 -19.326 1.00 77.19 86 PHE A O 1
ATOM 661 N N . ARG A 1 87 ? 12.076 1.084 -18.469 1.00 76.44 87 ARG A N 1
ATOM 662 C CA . ARG A 1 87 ? 11.405 1.124 -19.773 1.00 76.44 87 ARG A CA 1
ATOM 663 C C . ARG A 1 87 ? 11.789 2.367 -20.581 1.00 76.44 87 ARG A C 1
ATOM 665 O O . ARG A 1 87 ? 12.083 2.246 -21.768 1.00 76.44 87 ARG A O 1
ATOM 672 N N . VAL A 1 88 ? 11.839 3.539 -19.946 1.00 74.81 88 VAL A N 1
ATOM 673 C CA . VAL A 1 88 ? 12.267 4.792 -20.597 1.00 74.81 88 VAL A CA 1
ATOM 674 C C . VAL A 1 88 ? 13.730 4.712 -21.028 1.00 74.81 88 VAL A C 1
ATOM 676 O O . VAL A 1 88 ? 14.045 5.034 -22.173 1.00 74.81 88 VAL A O 1
ATOM 679 N N . LEU A 1 89 ? 14.613 4.231 -20.148 1.00 77.38 89 LEU A N 1
ATOM 680 C CA . LEU A 1 89 ? 16.039 4.108 -20.448 1.00 77.38 89 LEU A CA 1
ATOM 681 C C . LEU A 1 89 ? 16.292 3.144 -21.615 1.00 77.38 89 LEU A C 1
ATOM 683 O O . LEU A 1 89 ? 17.130 3.415 -22.472 1.00 77.38 89 LEU A O 1
ATOM 687 N N . ARG A 1 90 ? 15.514 2.059 -21.699 1.00 79.69 90 ARG A N 1
ATOM 688 C CA . ARG A 1 90 ? 15.556 1.109 -22.815 1.00 79.69 90 ARG A CA 1
ATOM 689 C C . ARG A 1 90 ? 15.175 1.764 -24.145 1.00 79.69 90 ARG A C 1
ATOM 691 O O . ARG A 1 90 ? 15.897 1.603 -25.125 1.00 79.69 90 ARG A O 1
ATOM 698 N N . VAL A 1 91 ? 14.069 2.512 -24.183 1.00 79.19 91 VAL A N 1
ATOM 699 C CA . VAL A 1 91 ? 13.627 3.226 -25.397 1.00 79.19 91 VAL A CA 1
ATOM 700 C C . VAL A 1 91 ? 14.660 4.273 -25.815 1.00 79.19 91 VAL A C 1
ATOM 702 O O . VAL A 1 91 ? 15.035 4.326 -26.985 1.00 79.19 91 VAL A O 1
ATOM 705 N N . ALA A 1 92 ? 15.180 5.049 -24.861 1.00 75.62 92 ALA A N 1
ATOM 706 C CA . ALA A 1 92 ? 16.235 6.025 -25.119 1.00 75.62 92 ALA A CA 1
ATOM 707 C C . ALA A 1 92 ? 17.506 5.365 -25.683 1.00 75.62 92 ALA A C 1
ATOM 709 O O . ALA A 1 92 ? 18.082 5.871 -26.645 1.00 75.62 92 ALA A O 1
ATOM 710 N N . GLY A 1 93 ? 17.902 4.206 -25.145 1.00 78.81 93 GLY A N 1
ATOM 711 C CA . GLY A 1 93 ? 19.036 3.426 -25.643 1.00 78.81 93 GLY A CA 1
ATOM 712 C C . GLY A 1 93 ? 18.859 2.958 -27.090 1.00 78.81 93 GLY A C 1
ATOM 713 O O . GLY A 1 93 ? 19.787 3.084 -27.886 1.00 78.81 93 GLY A O 1
ATOM 714 N N . VAL A 1 94 ? 17.665 2.483 -27.464 1.00 81.19 94 VAL A N 1
ATOM 715 C CA . VAL A 1 94 ? 17.363 2.090 -28.854 1.00 81.19 94 VAL A CA 1
ATOM 716 C C . VAL A 1 94 ? 17.434 3.291 -29.798 1.00 81.19 94 VAL A C 1
ATOM 718 O O . VAL A 1 94 ? 18.069 3.202 -30.848 1.00 81.19 94 VAL A O 1
ATOM 721 N N . ILE A 1 95 ? 16.835 4.425 -29.419 1.00 79.56 95 ILE A N 1
ATOM 722 C CA . ILE A 1 95 ? 16.866 5.656 -30.226 1.00 79.56 95 ILE A CA 1
ATOM 723 C C . ILE A 1 95 ? 18.310 6.125 -30.429 1.00 79.56 95 ILE A C 1
ATOM 725 O O . ILE A 1 95 ? 18.709 6.430 -31.552 1.00 79.56 95 ILE A O 1
ATOM 729 N N . TYR A 1 96 ? 19.107 6.138 -29.359 1.00 77.38 96 TYR A N 1
ATOM 730 C CA . TYR A 1 96 ? 20.508 6.536 -29.429 1.00 77.38 96 TYR A CA 1
ATOM 731 C C . TYR A 1 96 ? 21.331 5.585 -30.309 1.00 77.38 96 TYR A C 1
ATOM 733 O O . TYR A 1 96 ? 22.092 6.040 -31.161 1.00 77.38 96 TYR A O 1
ATOM 741 N N . GLY A 1 97 ? 21.131 4.270 -30.171 1.00 80.88 97 GLY A N 1
ATOM 742 C CA . GLY A 1 97 ? 21.785 3.270 -31.017 1.00 80.88 97 GLY A CA 1
ATOM 743 C C . GLY A 1 97 ? 21.473 3.455 -32.504 1.00 80.88 97 GLY A C 1
ATOM 744 O O . GLY A 1 97 ? 22.382 3.406 -33.332 1.00 80.88 97 GLY A O 1
ATOM 745 N N . LEU A 1 98 ? 20.212 3.742 -32.847 1.00 81.44 98 LEU A N 1
ATOM 746 C CA . LEU A 1 98 ? 19.806 4.041 -34.225 1.00 81.44 98 LEU A CA 1
ATOM 747 C C . LEU A 1 98 ? 20.433 5.337 -34.746 1.00 81.44 98 LEU A C 1
ATOM 749 O O . LEU A 1 98 ? 20.892 5.368 -35.886 1.00 81.44 98 LEU A O 1
ATOM 753 N N . ALA A 1 99 ? 20.490 6.387 -33.923 1.00 74.25 99 ALA A N 1
ATOM 754 C CA . ALA A 1 99 ? 21.115 7.653 -34.298 1.00 74.25 99 ALA A CA 1
ATOM 755 C C . ALA A 1 99 ? 22.613 7.479 -34.597 1.00 74.25 99 ALA A C 1
ATOM 757 O O . ALA A 1 99 ? 23.096 7.965 -35.620 1.00 74.25 99 ALA A O 1
ATOM 758 N N . VAL A 1 100 ? 23.335 6.731 -33.755 1.00 79.88 100 VAL A N 1
ATOM 759 C CA . VAL A 1 100 ? 24.756 6.415 -33.970 1.00 79.88 100 VAL A CA 1
ATOM 760 C C . VAL A 1 100 ? 24.949 5.568 -35.227 1.00 79.88 100 VAL A C 1
ATOM 762 O O . VAL A 1 100 ? 25.826 5.872 -36.033 1.00 79.88 100 VAL A O 1
ATOM 765 N N . ALA A 1 101 ? 24.122 4.541 -35.437 1.00 79.12 101 ALA A N 1
ATOM 766 C CA . ALA A 1 101 ? 24.197 3.708 -36.636 1.00 79.12 101 ALA A CA 1
ATOM 767 C C . ALA A 1 101 ? 23.947 4.524 -37.917 1.00 79.12 101 ALA A C 1
ATOM 769 O O . ALA A 1 101 ? 24.687 4.393 -38.891 1.00 79.12 101 ALA A O 1
ATOM 770 N N . MET A 1 102 ? 22.945 5.406 -37.903 1.00 77.38 102 MET A N 1
ATOM 771 C CA . MET A 1 102 ? 22.617 6.277 -39.032 1.00 77.38 102 MET A CA 1
ATOM 772 C C . MET A 1 102 ? 23.731 7.292 -39.312 1.00 77.38 102 MET A C 1
ATOM 774 O O . MET A 1 102 ? 24.104 7.489 -40.468 1.00 77.38 102 MET A O 1
ATOM 778 N N . TRP A 1 103 ? 24.309 7.885 -38.265 1.00 76.75 103 TRP A N 1
ATOM 779 C CA . TRP A 1 103 ? 25.476 8.761 -38.382 1.00 76.75 103 TRP A CA 1
ATOM 780 C C . TRP A 1 103 ? 26.664 8.026 -39.008 1.00 76.75 103 TRP A C 1
ATOM 782 O O . TRP A 1 103 ? 27.289 8.525 -39.943 1.00 76.75 103 TRP A O 1
ATOM 792 N N . LEU A 1 104 ? 26.947 6.810 -38.539 1.00 75.81 104 LEU A N 1
ATOM 793 C CA . LEU A 1 104 ? 28.049 5.995 -39.036 1.00 75.81 104 LEU A CA 1
ATOM 794 C C . LEU A 1 104 ? 27.872 5.656 -40.524 1.00 75.81 104 LEU A C 1
ATOM 796 O O . LEU A 1 104 ? 28.820 5.791 -41.295 1.00 75.81 104 LEU A O 1
ATOM 800 N N . LEU A 1 105 ? 26.652 5.308 -40.946 1.00 76.06 105 LEU A N 1
ATOM 801 C CA . LEU A 1 105 ? 26.312 5.076 -42.355 1.00 76.06 105 LEU A CA 1
ATOM 802 C C . LEU A 1 105 ? 26.475 6.326 -43.228 1.00 76.06 105 LEU A C 1
ATOM 804 O O . LEU A 1 105 ? 26.807 6.200 -44.403 1.00 76.06 105 LEU A O 1
ATOM 808 N N . HIS A 1 106 ? 26.252 7.519 -42.677 1.00 75.38 106 HIS A N 1
ATOM 809 C CA . HIS A 1 106 ? 26.420 8.769 -43.417 1.00 75.38 106 HIS A CA 1
ATOM 810 C C . HIS A 1 106 ? 27.893 9.164 -43.580 1.00 75.38 106 HIS A C 1
ATOM 812 O O . HIS A 1 106 ? 28.287 9.704 -44.611 1.00 75.38 106 HIS A O 1
ATOM 818 N N . VAL A 1 107 ? 28.716 8.874 -42.572 1.00 72.31 107 VAL A N 1
ATOM 819 C CA . VAL A 1 107 ? 30.136 9.236 -42.559 1.00 72.31 107 VAL A CA 1
ATOM 820 C C . VAL A 1 107 ? 30.985 8.213 -43.325 1.00 72.31 107 VAL A C 1
ATOM 822 O O . VAL A 1 107 ? 31.893 8.612 -44.049 1.00 72.31 107 VAL A O 1
ATOM 825 N N . LEU A 1 108 ? 30.669 6.913 -43.261 1.00 73.50 108 LEU A N 1
ATOM 826 C CA . LEU A 1 108 ? 31.437 5.849 -43.933 1.00 73.50 108 LEU A CA 1
ATOM 827 C C . LEU A 1 108 ? 31.785 6.127 -45.417 1.00 73.50 108 LEU A C 1
ATOM 829 O O . LEU A 1 108 ? 32.947 5.951 -45.788 1.00 73.50 108 LEU A O 1
ATOM 833 N N . PRO A 1 109 ? 30.843 6.572 -46.276 1.00 69.62 109 PRO A N 1
ATOM 834 C CA . PRO A 1 109 ? 31.091 6.773 -47.704 1.00 69.62 109 PRO A CA 1
ATOM 835 C C . PRO A 1 109 ? 32.097 7.890 -47.993 1.00 69.62 109 PRO A C 1
ATOM 837 O O . PRO A 1 109 ? 32.930 7.754 -48.888 1.00 69.62 109 PRO A O 1
ATOM 840 N N . ALA A 1 110 ? 32.060 8.977 -47.216 1.00 65.25 110 ALA A N 1
ATOM 841 C CA . ALA A 1 110 ? 32.987 10.099 -47.366 1.00 65.25 110 ALA A CA 1
ATOM 842 C C . ALA A 1 110 ? 34.432 9.698 -47.010 1.00 65.25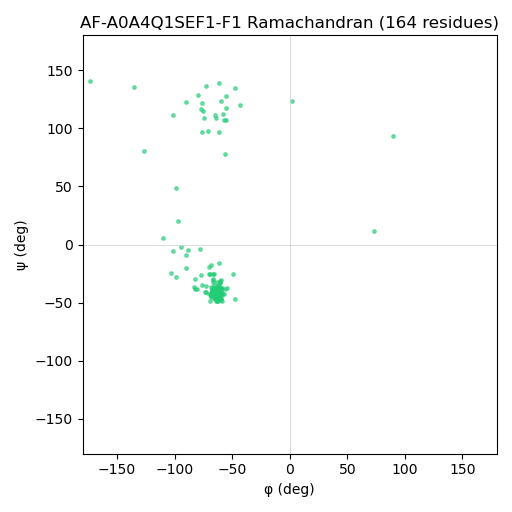 110 ALA A C 1
ATOM 844 O O . ALA A 1 110 ? 35.389 10.176 -47.622 1.00 65.25 110 ALA A O 1
ATOM 845 N N . TRP A 1 111 ? 34.590 8.768 -46.065 1.00 57.97 111 TRP A N 1
ATOM 846 C CA . TRP A 1 111 ? 35.890 8.247 -45.636 1.00 57.97 111 TRP A CA 1
ATOM 847 C C . TRP A 1 111 ? 36.421 7.152 -46.570 1.00 57.97 111 TRP A C 1
ATOM 849 O O . TRP A 1 111 ? 37.607 7.138 -46.889 1.00 57.97 111 TRP A O 1
ATOM 859 N N . MET A 1 112 ? 35.554 6.276 -47.090 1.00 62.06 112 MET A N 1
ATOM 860 C CA . MET A 1 112 ? 35.943 5.305 -48.125 1.00 62.06 112 MET A CA 1
ATOM 861 C C . MET A 1 112 ? 36.334 5.986 -49.446 1.00 62.06 112 MET A C 1
ATOM 863 O O . MET A 1 112 ? 37.302 5.569 -50.081 1.00 62.06 112 MET A O 1
ATOM 867 N N . GLY A 1 113 ? 35.635 7.056 -49.840 1.00 60.50 113 GLY A N 1
ATOM 868 C CA . GLY A 1 113 ? 35.960 7.820 -51.049 1.00 60.50 113 GLY A CA 1
ATOM 869 C C . GLY A 1 113 ? 37.308 8.547 -50.975 1.00 60.50 113 GLY A C 1
ATOM 870 O O . GLY A 1 113 ? 38.027 8.610 -51.967 1.00 60.50 113 GLY A O 1
ATOM 871 N N . SER A 1 114 ? 37.686 9.042 -49.794 1.00 58.66 114 SER A N 1
ATOM 872 C CA . SER A 1 114 ? 38.972 9.720 -49.564 1.00 58.66 114 SER A CA 1
ATOM 873 C C . SER A 1 114 ? 40.136 8.747 -49.334 1.00 58.66 114 SER A C 1
ATOM 875 O O . SER A 1 114 ? 41.259 9.053 -49.727 1.00 58.66 114 SER A O 1
ATOM 877 N N . GLY A 1 115 ? 39.878 7.558 -48.775 1.00 54.94 115 GLY A N 1
ATOM 878 C CA . GLY A 1 115 ? 40.887 6.509 -48.583 1.00 54.94 115 GLY A CA 1
ATOM 879 C C . GLY A 1 115 ? 41.257 5.721 -49.846 1.00 54.94 115 GLY A C 1
ATOM 880 O O . GLY A 1 115 ? 42.371 5.216 -49.933 1.00 54.94 115 GLY A O 1
ATOM 881 N N . MET A 1 116 ? 40.362 5.621 -50.839 1.00 49.41 116 MET A N 1
ATOM 882 C CA . MET A 1 116 ? 40.679 4.960 -52.118 1.00 49.41 116 MET A CA 1
ATOM 883 C C . MET A 1 116 ? 41.254 5.908 -53.179 1.00 49.41 116 MET A C 1
ATOM 885 O O . MET A 1 116 ? 41.935 5.448 -54.092 1.00 49.41 116 MET A O 1
ATOM 889 N N . ALA A 1 117 ? 41.050 7.224 -53.054 1.00 49.44 117 ALA A N 1
ATOM 890 C CA . ALA A 1 117 ? 41.637 8.204 -53.972 1.00 49.44 117 ALA A CA 1
ATOM 891 C C . ALA A 1 117 ? 43.173 8.317 -53.847 1.00 49.44 117 ALA A C 1
ATOM 893 O O . ALA A 1 117 ? 43.829 8.805 -54.764 1.00 49.44 117 ALA A O 1
ATOM 894 N N . THR A 1 118 ? 43.760 7.844 -52.744 1.00 50.75 118 THR A N 1
ATOM 895 C CA . THR A 1 118 ? 45.210 7.877 -52.483 1.00 50.75 118 THR A CA 1
ATOM 896 C C . THR A 1 118 ? 45.952 6.600 -52.880 1.00 50.75 118 THR A C 1
ATOM 898 O O . THR A 1 118 ? 47.176 6.573 -52.804 1.00 50.75 118 THR A O 1
ATOM 901 N N . VAL A 1 119 ? 45.262 5.565 -53.376 1.00 49.25 119 VAL A N 1
ATOM 902 C CA . VAL A 1 119 ? 45.899 4.355 -53.931 1.00 49.25 119 VAL A CA 1
ATOM 903 C C . VAL A 1 119 ? 45.947 4.450 -55.462 1.00 49.25 119 VAL A C 1
ATOM 905 O O . VAL A 1 119 ? 45.545 3.542 -56.183 1.00 49.25 119 VAL A O 1
ATOM 908 N N . SER A 1 120 ? 46.417 5.590 -55.977 1.00 44.59 120 SER A N 1
ATOM 909 C CA . SER A 1 120 ? 46.935 5.668 -57.345 1.00 44.59 120 SER A CA 1
ATOM 910 C C . SER A 1 120 ? 48.429 5.376 -57.305 1.00 44.59 120 SER A C 1
ATOM 912 O O . SER A 1 120 ? 49.197 5.992 -56.575 1.00 44.59 120 SER A O 1
ATOM 914 N N . THR A 1 121 ? 48.805 4.366 -58.070 1.00 51.97 121 THR A N 1
ATOM 915 C CA . THR A 1 121 ? 50.128 3.765 -58.191 1.00 51.97 121 THR A CA 1
ATOM 916 C C . THR A 1 121 ? 51.214 4.765 -58.599 1.00 51.97 121 THR A C 1
ATOM 918 O O . THR A 1 121 ? 51.300 5.112 -59.774 1.00 51.97 121 THR A O 1
ATOM 921 N N . SER A 1 122 ? 52.092 5.150 -57.674 1.00 48.69 122 SER A N 1
ATOM 922 C CA . SER A 1 122 ? 53.483 5.528 -57.970 1.00 48.69 122 SER A CA 1
ATOM 923 C C . SER A 1 122 ? 54.257 5.762 -56.673 1.00 48.69 122 SER A C 1
ATOM 925 O O . SER A 1 122 ? 53.733 6.396 -55.766 1.00 48.69 122 SER A O 1
ATOM 927 N N . GLU A 1 123 ? 55.514 5.314 -56.661 1.00 42.06 123 GLU A N 1
ATOM 928 C CA . GLU A 1 123 ? 56.558 5.517 -55.640 1.00 42.06 123 GLU A CA 1
ATOM 929 C C . GLU A 1 123 ? 56.636 4.472 -54.503 1.00 42.06 123 GLU A C 1
ATOM 931 O O . GLU A 1 123 ? 56.022 4.568 -53.442 1.00 42.06 123 GLU A O 1
ATOM 936 N N . LEU A 1 124 ? 57.496 3.470 -54.747 1.00 51.91 124 LEU A N 1
ATOM 937 C CA . LEU A 1 124 ? 58.183 2.658 -53.738 1.00 51.91 124 LEU A CA 1
ATOM 938 C C . LEU A 1 124 ? 58.961 3.568 -52.767 1.00 51.91 124 LEU A C 1
ATOM 940 O O . LEU A 1 124 ? 59.947 4.181 -53.169 1.00 51.91 124 LEU A O 1
ATOM 944 N N . ILE A 1 125 ? 58.612 3.570 -51.479 1.00 48.78 125 ILE A N 1
ATOM 945 C CA . ILE A 1 125 ? 59.459 4.106 -50.395 1.00 48.78 125 ILE A CA 1
ATOM 946 C C . ILE A 1 125 ? 59.441 3.102 -49.224 1.00 48.78 125 ILE A C 1
ATOM 948 O O . ILE A 1 125 ? 58.377 2.560 -48.912 1.00 48.78 125 ILE A O 1
ATOM 952 N N . PRO A 1 126 ? 60.592 2.785 -48.591 1.00 46.78 126 PRO A N 1
ATOM 953 C CA . PRO A 1 126 ? 60.694 1.710 -47.610 1.00 46.78 126 PRO A CA 1
ATOM 954 C C . PRO A 1 126 ? 60.017 2.069 -46.284 1.00 46.78 126 PRO A C 1
ATOM 956 O O . PRO A 1 126 ? 60.200 3.152 -45.728 1.00 46.78 126 PRO A O 1
ATOM 959 N N . VAL A 1 127 ? 59.277 1.091 -45.766 1.00 49.97 127 VAL A N 1
ATOM 960 C CA . VAL A 1 127 ? 58.554 1.097 -44.492 1.00 49.97 127 VAL A CA 1
ATOM 961 C C . VAL A 1 127 ? 59.533 1.279 -43.325 1.00 49.97 127 VAL A C 1
ATOM 963 O O . VAL A 1 127 ? 60.126 0.320 -42.837 1.00 49.97 127 VAL A O 1
ATOM 966 N N . HIS A 1 128 ? 59.689 2.516 -42.851 1.00 45.81 128 HIS A N 1
ATOM 967 C CA . HIS A 1 128 ? 60.038 2.762 -41.453 1.00 45.81 128 HIS A CA 1
ATOM 968 C C . HIS A 1 128 ? 58.767 2.564 -40.634 1.00 45.81 128 HIS A C 1
ATOM 970 O O . HIS A 1 128 ? 57.788 3.273 -40.846 1.00 45.81 128 HIS A O 1
ATOM 976 N N . ALA A 1 129 ? 58.777 1.575 -39.740 1.00 57.19 129 ALA A N 1
ATOM 977 C CA . ALA A 1 129 ? 57.670 1.281 -38.841 1.00 57.19 129 ALA A CA 1
ATOM 978 C C . ALA A 1 129 ? 57.350 2.511 -37.973 1.00 57.19 129 ALA A C 1
ATOM 980 O O . ALA A 1 129 ? 58.163 2.852 -37.105 1.00 57.19 129 ALA A O 1
ATOM 981 N N . PRO A 1 130 ? 56.186 3.165 -38.142 1.00 44.91 130 PRO A N 1
ATOM 982 C CA . PRO A 1 130 ? 55.698 4.050 -37.116 1.00 44.91 130 PRO A CA 1
ATOM 983 C C . PRO A 1 130 ? 55.055 3.169 -36.042 1.00 44.91 130 PRO A C 1
ATOM 985 O O . PRO A 1 130 ? 54.278 2.255 -36.318 1.00 44.91 130 PRO A O 1
ATOM 988 N N . HIS A 1 131 ? 55.478 3.415 -34.810 1.00 44.16 131 HIS A N 1
ATOM 989 C CA . HIS A 1 131 ? 54.670 3.432 -33.590 1.00 44.16 131 HIS A CA 1
ATOM 990 C C . HIS A 1 131 ? 53.199 3.073 -33.861 1.00 44.16 131 HIS A C 1
ATOM 992 O O . HIS A 1 131 ? 52.572 3.734 -34.686 1.00 44.16 131 HIS A O 1
ATOM 998 N N . LEU A 1 132 ? 52.669 2.043 -33.182 1.00 50.06 132 LEU A N 1
ATOM 999 C CA . LEU A 1 132 ? 51.246 1.679 -33.180 1.00 50.06 132 LEU A CA 1
ATOM 1000 C C . LEU A 1 132 ? 50.398 2.888 -32.730 1.00 50.06 132 LEU A C 1
ATOM 1002 O O . LEU A 1 132 ? 49.946 2.961 -31.592 1.00 50.06 132 LEU A O 1
ATOM 1006 N N . GLU A 1 133 ? 50.182 3.845 -33.622 1.00 48.53 133 GLU A N 1
ATOM 1007 C CA . GLU A 1 133 ? 49.036 4.731 -33.622 1.00 48.53 133 GLU A CA 1
ATOM 1008 C C . GLU A 1 133 ? 47.856 3.790 -33.878 1.00 48.53 133 GLU A C 1
ATOM 1010 O O . GLU A 1 133 ? 47.808 3.162 -34.944 1.00 48.53 133 GLU A O 1
ATOM 1015 N N . PRO A 1 134 ? 46.965 3.562 -32.898 1.00 53.22 134 PRO A N 1
ATOM 1016 C CA . PRO A 1 134 ? 45.826 2.684 -33.095 1.00 53.22 134 PRO A CA 1
ATOM 1017 C C . PRO A 1 134 ? 45.051 3.197 -34.304 1.00 53.22 134 PRO A C 1
ATOM 1019 O O . PRO A 1 134 ? 44.418 4.250 -34.252 1.00 53.22 134 PRO A O 1
ATOM 1022 N N . SER A 1 135 ? 45.163 2.465 -35.417 1.00 61.38 135 SER A N 1
ATOM 1023 C CA . SER A 1 135 ? 44.500 2.815 -36.669 1.00 61.38 135 SER A CA 1
ATOM 1024 C C . SER A 1 135 ? 43.040 3.149 -36.366 1.00 61.38 135 SER A C 1
ATOM 1026 O O . SER A 1 135 ? 42.394 2.429 -35.602 1.00 61.38 135 SER A O 1
ATOM 1028 N N . MET A 1 136 ? 42.502 4.234 -36.932 1.00 56.62 136 MET A N 1
ATOM 1029 C CA . MET A 1 136 ? 41.097 4.633 -36.729 1.00 56.62 136 MET A CA 1
ATOM 1030 C C . MET A 1 136 ? 40.103 3.474 -36.941 1.00 56.62 136 MET A C 1
ATOM 1032 O O . MET A 1 136 ? 39.035 3.436 -36.333 1.00 56.62 136 MET A O 1
ATOM 1036 N N . LEU A 1 137 ? 40.498 2.489 -37.749 1.00 58.59 137 LEU A N 1
ATOM 1037 C CA . LEU A 1 137 ? 39.816 1.218 -37.971 1.00 58.59 137 LEU A CA 1
ATOM 1038 C C . LEU A 1 137 ? 39.583 0.411 -36.678 1.00 58.59 137 LEU A C 1
ATOM 1040 O O . LEU A 1 137 ? 38.509 -0.160 -36.499 1.00 58.59 137 LEU A O 1
ATOM 1044 N N . GLY A 1 138 ? 40.537 0.415 -35.745 1.00 60.69 138 GLY A N 1
ATOM 1045 C CA . GLY A 1 138 ? 40.416 -0.211 -34.426 1.00 60.69 138 GLY A CA 1
ATOM 1046 C C . GLY A 1 138 ? 39.391 0.479 -33.523 1.00 60.69 138 GLY A C 1
ATOM 1047 O O . GLY A 1 138 ? 38.604 -0.200 -32.864 1.00 60.69 138 GLY A O 1
ATOM 1048 N N . TYR A 1 139 ? 39.323 1.814 -33.547 1.00 63.56 139 TYR A N 1
ATOM 1049 C CA . TYR A 1 139 ? 38.295 2.559 -32.809 1.00 63.56 139 TYR A CA 1
ATOM 1050 C C . TYR A 1 139 ? 36.894 2.349 -33.398 1.00 63.56 139 TYR A C 1
ATOM 1052 O O . TYR A 1 139 ? 35.931 2.213 -32.646 1.00 63.56 139 TYR A O 1
ATOM 1060 N N . MET A 1 140 ? 36.777 2.250 -34.726 1.00 62.41 140 MET A N 1
ATOM 1061 C CA . MET A 1 140 ? 35.506 1.969 -35.407 1.00 62.41 140 MET A CA 1
ATOM 1062 C C . MET A 1 140 ? 34.999 0.546 -35.133 1.00 62.41 140 MET A C 1
ATOM 1064 O O . MET A 1 140 ? 33.826 0.365 -34.805 1.00 62.41 140 MET A O 1
ATOM 1068 N N . LEU A 1 141 ? 35.877 -0.462 -35.198 1.00 71.56 141 LEU A N 1
ATOM 1069 C CA . LEU A 1 141 ? 35.531 -1.848 -34.855 1.00 71.56 141 LEU A CA 1
ATOM 1070 C C . LEU A 1 141 ? 35.188 -2.000 -33.367 1.00 71.56 141 LEU A C 1
ATOM 1072 O O . LEU A 1 141 ? 34.216 -2.677 -33.031 1.00 71.56 141 LEU A O 1
ATOM 1076 N N . GLY A 1 142 ? 35.930 -1.324 -32.485 1.00 68.62 142 GLY A N 1
ATOM 1077 C CA . GLY A 1 142 ? 35.627 -1.274 -31.054 1.00 68.62 142 GLY A CA 1
ATOM 1078 C C . GLY A 1 142 ? 34.274 -0.619 -30.762 1.00 68.62 142 GLY A C 1
ATOM 1079 O O . GLY A 1 142 ? 33.493 -1.144 -29.969 1.00 68.62 142 GLY A O 1
ATOM 1080 N N . GLY A 1 143 ? 33.954 0.480 -31.454 1.00 68.88 143 GLY A N 1
ATOM 1081 C CA . GLY A 1 143 ? 32.662 1.160 -31.351 1.00 68.88 143 GLY A CA 1
ATOM 1082 C C . GLY A 1 143 ? 31.492 0.295 -31.826 1.00 68.88 143 GLY A C 1
ATOM 1083 O O . GLY A 1 143 ? 30.491 0.175 -31.119 1.00 68.88 143 GLY A O 1
ATOM 1084 N N . LEU A 1 144 ? 31.627 -0.372 -32.978 1.00 71.81 144 LEU A N 1
ATOM 1085 C CA . LEU A 1 144 ? 30.606 -1.287 -33.501 1.00 71.81 144 LEU A CA 1
ATOM 1086 C C . LEU A 1 144 ? 30.364 -2.466 -32.544 1.00 71.81 144 LEU A C 1
ATOM 1088 O O . LEU A 1 144 ? 29.216 -2.787 -32.235 1.00 71.81 144 LEU A O 1
ATOM 1092 N N . ALA A 1 145 ? 31.436 -3.079 -32.034 1.00 69.62 145 ALA A N 1
ATOM 1093 C CA . ALA A 1 145 ? 31.344 -4.178 -31.077 1.00 69.62 145 ALA A CA 1
ATOM 1094 C C . ALA A 1 145 ? 30.651 -3.744 -29.774 1.00 69.62 145 ALA A C 1
ATOM 1096 O O . ALA A 1 145 ? 29.806 -4.476 -29.258 1.00 69.62 145 ALA A O 1
ATOM 1097 N N . ALA A 1 146 ? 30.938 -2.536 -29.278 1.00 69.62 146 ALA A N 1
ATOM 1098 C CA . ALA A 1 146 ? 30.283 -1.980 -28.096 1.00 69.62 146 ALA A CA 1
ATOM 1099 C C . ALA A 1 146 ? 28.782 -1.726 -28.322 1.00 69.62 146 ALA A C 1
ATOM 1101 O O . ALA A 1 146 ? 27.969 -2.049 -27.454 1.00 69.62 146 ALA A O 1
ATOM 1102 N N . VAL A 1 147 ? 28.387 -1.214 -29.494 1.00 75.25 147 VAL A N 1
ATOM 1103 C CA . VAL A 1 147 ? 26.968 -1.016 -29.842 1.00 75.25 147 VAL A CA 1
ATOM 1104 C C . VAL A 1 147 ? 26.235 -2.355 -29.937 1.00 75.25 147 VAL A C 1
ATOM 1106 O O . VAL A 1 147 ? 25.171 -2.507 -29.338 1.00 75.25 147 VAL A O 1
ATOM 1109 N N . VAL A 1 148 ? 26.810 -3.349 -30.620 1.00 76.38 148 VAL A N 1
ATOM 1110 C CA . VAL A 1 148 ? 26.215 -4.693 -30.736 1.00 76.38 148 VAL A CA 1
ATOM 1111 C C . VAL A 1 148 ? 26.103 -5.368 -29.367 1.00 76.38 148 VAL A C 1
ATOM 1113 O O . VAL A 1 148 ? 25.068 -5.962 -29.069 1.00 76.38 148 VAL A O 1
ATOM 1116 N N . ALA A 1 149 ? 27.108 -5.229 -28.499 1.00 74.06 149 ALA A N 1
ATOM 1117 C CA . ALA A 1 149 ? 27.062 -5.759 -27.137 1.00 74.06 149 ALA A CA 1
ATOM 1118 C C . ALA A 1 149 ? 25.990 -5.066 -26.273 1.00 74.06 149 ALA A C 1
ATOM 1120 O O . ALA A 1 149 ? 25.244 -5.740 -25.558 1.00 74.06 149 ALA A O 1
ATOM 1121 N N . CYS A 1 150 ? 25.849 -3.740 -26.366 1.00 72.06 150 CYS A N 1
ATOM 1122 C CA . CYS A 1 150 ? 24.808 -2.985 -25.657 1.00 72.06 150 CYS A CA 1
ATOM 1123 C C . CYS A 1 150 ? 23.394 -3.336 -26.145 1.00 72.06 150 CYS A C 1
ATOM 1125 O O . CYS A 1 150 ? 22.498 -3.576 -25.336 1.00 72.06 150 CYS A O 1
ATOM 1127 N N . VAL A 1 151 ? 23.183 -3.416 -27.461 1.00 74.69 151 VAL A N 1
ATOM 1128 C CA . VAL A 1 151 ? 21.875 -3.768 -28.035 1.00 74.69 151 VAL A CA 1
ATOM 1129 C C . VAL A 1 151 ? 21.543 -5.237 -27.765 1.00 74.69 151 VAL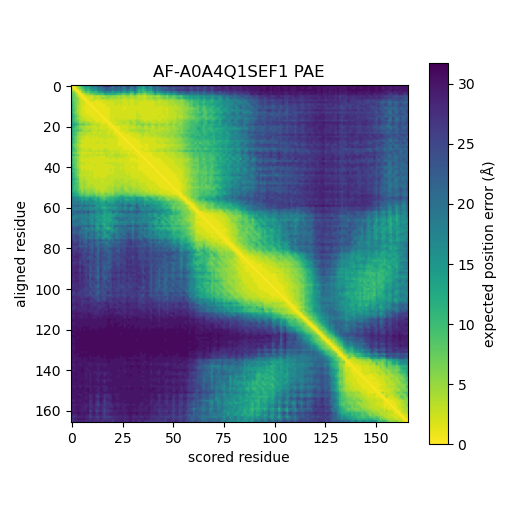 A C 1
ATOM 1131 O O . VAL A 1 151 ? 20.426 -5.549 -27.352 1.00 74.69 151 VAL A O 1
ATOM 1134 N N . GLY A 1 152 ? 22.517 -6.134 -27.927 1.00 73.94 152 GLY A N 1
ATOM 1135 C CA . GLY A 1 152 ? 22.366 -7.566 -27.681 1.00 73.94 152 GLY A CA 1
ATOM 1136 C C . GLY A 1 152 ? 22.065 -7.885 -26.217 1.00 73.94 152 GLY A C 1
ATOM 1137 O O . GLY A 1 152 ? 21.148 -8.654 -25.940 1.00 73.94 152 GLY A O 1
ATOM 1138 N N . SER A 1 153 ? 22.763 -7.249 -25.270 1.00 72.44 153 SER A N 1
ATOM 1139 C CA . SER A 1 153 ? 22.493 -7.429 -23.833 1.00 72.44 153 SER A CA 1
ATOM 1140 C C . SER A 1 153 ? 21.116 -6.892 -23.427 1.00 72.44 153 SER A C 1
ATOM 1142 O O . SER A 1 153 ? 20.395 -7.560 -22.681 1.00 72.44 153 SER A O 1
ATOM 1144 N N . GLY A 1 154 ? 20.692 -5.750 -23.982 1.00 70.19 154 GLY A N 1
ATOM 1145 C CA . GLY A 1 154 ? 19.342 -5.220 -23.779 1.00 70.19 154 GLY A CA 1
ATOM 1146 C C . GLY A 1 154 ? 18.248 -6.132 -24.348 1.00 70.19 154 GLY A C 1
ATOM 1147 O O . GLY A 1 154 ? 17.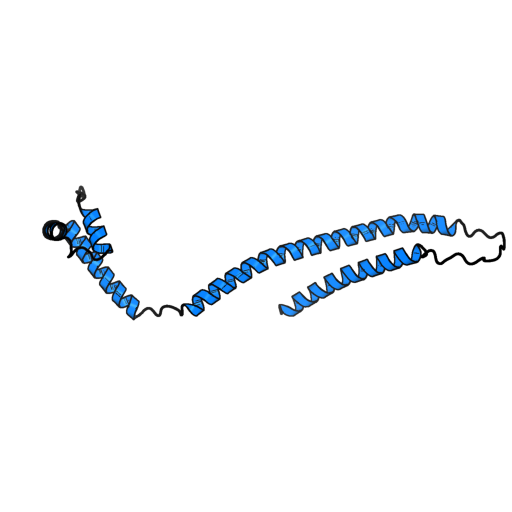214 -6.354 -23.705 1.00 70.19 154 GLY A O 1
ATOM 1148 N N . LEU A 1 155 ? 18.463 -6.698 -25.538 1.00 72.25 155 LEU A N 1
ATOM 1149 C CA . LEU A 1 155 ? 17.522 -7.620 -26.179 1.00 72.25 155 LEU A CA 1
ATOM 1150 C C . LEU A 1 155 ? 17.434 -8.960 -25.432 1.00 72.25 155 LEU A C 1
ATOM 1152 O O . LEU A 1 155 ? 16.331 -9.439 -25.178 1.00 72.25 155 LEU A O 1
ATOM 1156 N N . TRP A 1 156 ? 18.572 -9.506 -24.997 1.00 73.19 156 TRP A N 1
ATOM 1157 C CA . TRP A 1 156 ? 18.647 -10.733 -24.199 1.00 73.19 156 TRP A CA 1
ATOM 1158 C C . TRP A 1 156 ? 17.888 -10.617 -22.873 1.00 73.19 156 TRP A C 1
ATOM 1160 O O . TRP A 1 156 ? 17.154 -11.530 -22.497 1.00 73.19 156 TRP A O 1
ATOM 1170 N N . MET A 1 157 ? 18.010 -9.480 -22.177 1.00 70.00 157 MET A N 1
ATOM 1171 C CA . MET A 1 157 ? 17.261 -9.259 -20.937 1.00 70.00 157 MET A CA 1
ATOM 1172 C C . MET A 1 157 ? 15.743 -9.201 -21.155 1.00 70.00 157 MET A C 1
ATOM 1174 O O . MET A 1 157 ? 15.022 -9.760 -20.338 1.00 70.00 157 MET A O 1
ATOM 1178 N N . ALA A 1 158 ? 15.253 -8.608 -22.254 1.00 65.12 158 ALA A N 1
ATOM 1179 C CA . ALA A 1 158 ? 13.808 -8.625 -22.544 1.00 65.12 158 ALA A CA 1
ATOM 1180 C C . ALA A 1 158 ? 13.288 -10.033 -22.811 1.00 65.12 158 ALA A C 1
ATOM 1182 O O . ALA A 1 158 ? 12.279 -10.430 -22.242 1.00 65.12 158 ALA A O 1
ATOM 1183 N N . LEU A 1 159 ? 14.000 -10.799 -23.641 1.00 72.06 159 LEU A N 1
ATOM 1184 C CA . LEU A 1 159 ? 13.594 -12.165 -23.971 1.00 72.06 159 LEU A CA 1
ATOM 1185 C C . LEU A 1 159 ? 13.541 -13.058 -22.724 1.00 72.06 159 LEU A C 1
ATOM 1187 O O . LEU A 1 159 ? 12.705 -13.954 -22.632 1.00 72.06 159 LEU A O 1
ATOM 1191 N N . ARG A 1 160 ? 14.408 -12.799 -21.739 1.00 76.44 160 ARG A N 1
ATOM 1192 C CA . ARG A 1 160 ? 14.401 -13.523 -20.465 1.00 76.44 160 ARG A CA 1
ATOM 1193 C C . ARG A 1 160 ? 13.229 -13.134 -19.560 1.00 76.44 160 ARG A C 1
ATOM 1195 O O . ARG A 1 160 ? 12.726 -13.994 -18.846 1.00 76.44 160 ARG A O 1
ATOM 1202 N N . GLU A 1 161 ? 12.823 -11.868 -19.558 1.00 69.19 161 GLU A N 1
ATOM 1203 C CA . GLU A 1 161 ? 11.665 -11.405 -18.782 1.00 69.19 161 GLU A CA 1
ATOM 1204 C C . GLU A 1 161 ? 10.358 -11.993 -19.329 1.00 69.19 161 GLU A C 1
ATOM 1206 O O . GLU A 1 161 ? 9.541 -12.469 -18.543 1.00 69.19 161 GLU A O 1
ATOM 1211 N N . ASP A 1 162 ? 10.208 -12.069 -20.655 1.00 62.62 162 ASP A N 1
ATOM 1212 C CA . ASP A 1 162 ? 9.045 -12.702 -21.292 1.00 62.62 162 ASP A CA 1
ATOM 1213 C C . ASP A 1 162 ? 8.971 -14.208 -20.983 1.00 62.62 162 ASP A C 1
ATOM 1215 O O . ASP A 1 162 ? 7.894 -14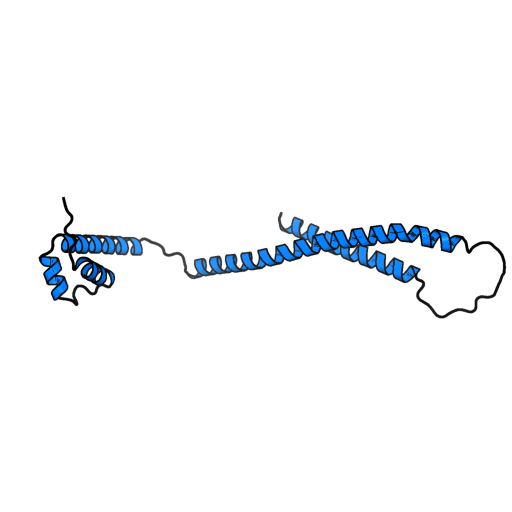.738 -20.711 1.00 62.62 162 ASP A O 1
ATOM 1219 N N . ALA A 1 163 ? 10.120 -14.890 -20.938 1.00 62.69 163 ALA A N 1
ATOM 1220 C CA . ALA A 1 163 ? 10.201 -16.302 -20.562 1.00 62.69 163 ALA A CA 1
ATOM 1221 C C . ALA A 1 163 ? 9.926 -16.569 -19.068 1.00 62.69 163 ALA A C 1
ATOM 1223 O O . ALA A 1 163 ? 9.647 -17.704 -18.700 1.00 62.69 163 ALA A O 1
ATOM 1224 N N . ALA A 1 164 ? 10.025 -15.558 -18.198 1.00 61.31 164 ALA A N 1
ATOM 1225 C CA . ALA A 1 164 ? 9.762 -15.691 -16.762 1.00 61.31 164 ALA A CA 1
ATOM 1226 C C . ALA A 1 164 ? 8.295 -15.414 -16.378 1.00 61.31 164 ALA A C 1
ATOM 1228 O O . ALA A 1 164 ? 7.917 -15.622 -15.225 1.00 61.31 164 ALA A O 1
ATOM 1229 N N . LEU A 1 165 ? 7.490 -14.908 -17.319 1.00 55.28 165 LEU A N 1
ATOM 1230 C CA . LEU A 1 165 ? 6.077 -14.558 -17.130 1.00 55.28 165 LEU A CA 1
ATOM 1231 C C . LEU A 1 165 ? 5.099 -15.614 -17.686 1.00 55.28 165 LEU A C 1
ATOM 1233 O O . LEU A 1 165 ? 3.893 -15.462 -17.487 1.00 55.28 165 LEU A O 1
ATOM 1237 N N . GLN A 1 166 ? 5.603 -16.649 -18.367 1.00 48.19 166 GLN A N 1
ATOM 1238 C CA . GLN A 1 166 ? 4.848 -17.823 -18.836 1.00 48.19 166 GLN A CA 1
ATOM 1239 C C . GLN A 1 166 ? 4.980 -18.987 -17.853 1.00 48.19 166 GLN A C 1
ATOM 1241 O O . GLN A 1 166 ? 3.967 -19.700 -17.674 1.00 48.19 166 GLN A O 1
#

Secondary structure (DSSP, 8-state):
------TTHHHHHHHHHHT-STT-HHHHHHHHH-HHHHHHHHHHHHHHHHHHHHHHH-----HHHHHHHHHHHHHHHHHHHHHHHHHHHHHHHHHHHHHHHHHHHHHHHHHHHHHHTT-----------------HHHHHHHHHHHHHHHHHHHHHHHHHHHHH--

pLDDT: mean 74.8, std 14.54, range [33.16, 93.62]

Organism: NCBI:txid1560006

Radius of gyration: 41.58 Å; Cα contacts (8 Å, |Δi|>4): 31; chains: 1; bounding box: 105×39×96 Å

Solvent-accessible surface area (backbone atoms only — not comparable to full-atom values): 9885 Å² total; per-residue (Å²): 133,84,81,78,77,60,94,58,44,69,59,51,54,50,24,59,75,71,69,47,42,86,82,31,63,77,56,46,60,44,32,79,72,32,70,68,51,38,49,53,54,53,51,56,48,51,53,51,51,53,48,52,55,48,58,76,69,52,78,75,73,58,64,69,59,55,49,51,53,53,52,49,53,54,50,50,57,54,48,56,57,53,53,51,54,55,53,50,53,51,54,52,50,53,54,50,52,50,52,52,53,53,50,49,64,66,49,48,59,63,50,52,57,58,64,57,67,69,72,64,93,75,82,94,73,85,84,74,83,73,75,88,67,79,52,70,66,57,58,51,53,52,50,51,52,50,50,52,51,54,53,48,53,56,51,51,54,51,60,52,53,60,66,71,75,113

Nearest PDB structures (foldseek):
  8i7o-assembly1_B2  TM=3.022E-01  e=5.423E+00  Mus musculus

Sequence (166 aa):
MKIRECGRESEVLRAVRTGGLEAQPALQAHVDTCVDCARTVKLAAAFRQDAAQLVGVATVPDVARVWRRAEQRRKEMALARAATIFRVLRVAGVIYGLAVAMWLLHVLPAWMGSGMATVSTSELIPVHAPHLEPSMLGYMLGGLAAVVACVGSGLWMALREDAALQ

Foldseek 3Di:
DDDPDDPCLVVLVVCLVVVNCVVCVVNVVVCVVDPVSVVVSVVSVVVVVVVVVCVVVDDDPDPVVVVVVVVVVVVVVVVVVVVVVVVVVLVVLVVVLVVVVVVCVVVVVVVVVVVVVPPDDDDDDDDPDDDCPPPVVNVVVVVVVVSCVVNVVSVVVVVVVVVVVD